Protein AF-A0A7S1AE98-F1 (afdb_monomer)

Organism: Noctiluca scintillans (NCBI:txid2966)

Mean predicted aligned error: 13.64 Å

Structure (mmCIF, N/CA/C/O backbone):
data_AF-A0A7S1AE98-F1
#
_entry.id   AF-A0A7S1AE98-F1
#
loop_
_atom_site.group_PDB
_atom_site.id
_atom_site.type_symbol
_atom_site.label_atom_id
_atom_site.label_alt_id
_atom_site.label_comp_id
_atom_site.label_asym_id
_atom_site.label_entity_id
_atom_site.label_seq_id
_atom_site.pdbx_PDB_ins_code
_atom_site.Cartn_x
_atom_site.Cartn_y
_atom_site.Cartn_z
_atom_site.occupancy
_atom_site.B_iso_or_equiv
_atom_site.auth_seq_id
_atom_site.auth_comp_id
_atom_site.auth_asym_id
_atom_site.auth_atom_id
_atom_site.pdbx_PDB_model_num
ATOM 1 N N . ASP A 1 1 ? 13.247 -14.516 -94.509 1.00 45.06 1 ASP A N 1
ATOM 2 C CA . ASP A 1 1 ? 12.918 -15.261 -93.290 1.00 45.06 1 ASP A CA 1
ATOM 3 C C . ASP A 1 1 ? 12.706 -14.241 -92.175 1.00 45.06 1 ASP A C 1
ATOM 5 O O . ASP A 1 1 ? 13.614 -13.458 -91.951 1.00 45.06 1 ASP A O 1
ATOM 9 N N . TYR A 1 2 ? 11.463 -14.159 -91.683 1.00 41.38 2 TYR A N 1
ATOM 10 C CA . TYR A 1 2 ? 10.876 -13.418 -90.543 1.00 41.38 2 TYR A CA 1
ATOM 11 C C . TYR A 1 2 ? 11.320 -11.984 -90.132 1.00 41.38 2 TYR A C 1
ATOM 13 O O . TYR A 1 2 ? 12.488 -11.644 -90.011 1.00 41.38 2 TYR A O 1
ATOM 21 N N . LEU A 1 3 ? 10.295 -11.151 -89.890 1.00 47.47 3 LEU A N 1
ATOM 22 C CA . LEU A 1 3 ? 10.277 -9.708 -89.595 1.00 47.47 3 LEU A CA 1
ATOM 23 C C . LEU A 1 3 ? 10.169 -9.393 -88.085 1.00 47.47 3 LEU A C 1
ATOM 25 O O . LEU A 1 3 ? 9.582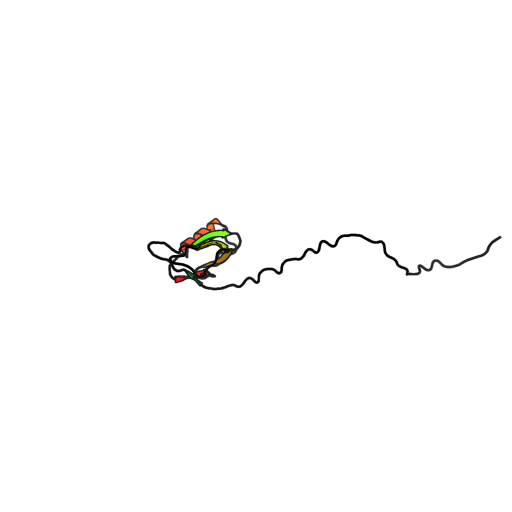 -10.182 -87.353 1.00 47.47 3 LEU A O 1
ATOM 29 N N . GLY A 1 4 ? 10.531 -8.154 -87.708 1.00 38.31 4 GLY A N 1
ATOM 30 C CA . GLY A 1 4 ? 9.962 -7.400 -86.567 1.00 38.31 4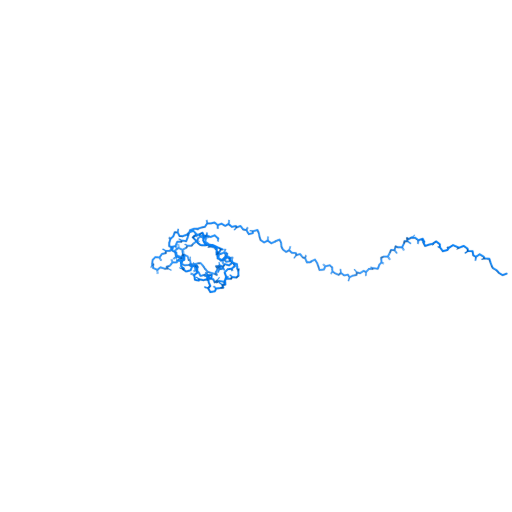 GLY A CA 1
ATOM 31 C C . GLY A 1 4 ? 10.706 -7.567 -85.236 1.00 38.31 4 GLY A C 1
ATOM 32 O O . GLY A 1 4 ? 11.219 -8.634 -84.948 1.00 38.31 4 GLY A O 1
ATOM 33 N N . GLY A 1 5 ? 10.835 -6.581 -84.353 1.00 36.66 5 GLY A N 1
ATOM 34 C CA . GLY A 1 5 ? 10.276 -5.238 -84.251 1.00 36.66 5 GLY A CA 1
ATOM 35 C C . GLY A 1 5 ? 10.392 -4.7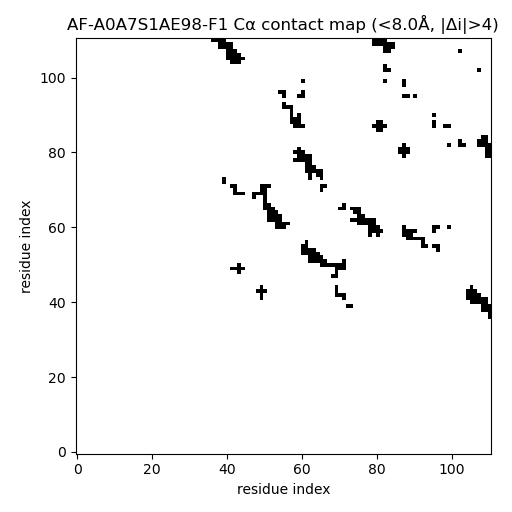93 -82.783 1.00 36.66 5 GLY A C 1
ATOM 36 O O . GLY A 1 5 ? 10.267 -5.625 -81.894 1.00 36.66 5 GLY A O 1
ATOM 37 N N . SER A 1 6 ? 10.616 -3.490 -82.583 1.00 43.22 6 SER A N 1
ATOM 38 C CA . SER A 1 6 ? 10.011 -2.644 -81.535 1.00 43.22 6 SER A CA 1
ATOM 39 C C . SER A 1 6 ? 10.170 -2.984 -80.038 1.00 43.22 6 SER A C 1
ATOM 41 O O . SER A 1 6 ? 9.662 -3.972 -79.526 1.00 43.22 6 SER A O 1
ATOM 43 N N . ASP A 1 7 ? 10.754 -1.997 -79.348 1.00 45.16 7 ASP A N 1
ATOM 44 C CA . ASP A 1 7 ? 10.234 -1.398 -78.114 1.00 45.16 7 ASP A CA 1
ATOM 45 C C . ASP A 1 7 ? 10.258 -2.235 -76.829 1.00 45.16 7 ASP A C 1
ATOM 47 O O . ASP A 1 7 ? 9.294 -2.881 -76.428 1.00 45.16 7 ASP A O 1
ATOM 51 N N . GLY A 1 8 ? 11.351 -2.061 -76.079 1.00 41.38 8 GLY A N 1
ATOM 52 C CA . GLY A 1 8 ? 11.373 -2.266 -74.633 1.00 41.38 8 GLY A CA 1
ATOM 53 C C . GLY A 1 8 ? 10.579 -1.176 -73.907 1.00 41.38 8 GLY A C 1
ATOM 54 O O . GLY A 1 8 ? 11.157 -0.364 -73.188 1.00 41.38 8 GLY A O 1
ATOM 55 N N . GLN A 1 9 ? 9.260 -1.143 -74.108 1.00 44.84 9 GLN A N 1
ATOM 56 C CA . GLN A 1 9 ? 8.331 -0.551 -73.153 1.00 44.84 9 GLN A CA 1
ATOM 57 C C . GLN A 1 9 ? 8.100 -1.570 -72.035 1.00 44.84 9 GLN A C 1
ATOM 59 O O . GLN A 1 9 ? 7.526 -2.636 -72.244 1.00 44.84 9 GLN A O 1
ATOM 64 N N . LEU A 1 10 ? 8.575 -1.231 -70.840 1.00 43.81 10 LEU A N 1
ATOM 65 C CA . LEU A 1 10 ? 8.236 -1.906 -69.593 1.00 43.81 10 LEU A CA 1
ATOM 66 C C . LEU A 1 10 ? 6.776 -1.548 -69.276 1.00 43.81 10 LEU A C 1
ATOM 68 O O . LEU A 1 10 ? 6.492 -0.495 -68.712 1.00 43.81 10 LEU A O 1
ATOM 72 N N . ILE A 1 11 ? 5.854 -2.381 -69.758 1.00 48.03 11 ILE A N 1
ATOM 73 C CA . ILE A 1 11 ? 4.421 -2.269 -69.490 1.00 48.03 11 ILE A CA 1
ATOM 74 C C . ILE A 1 11 ? 4.159 -2.908 -68.125 1.00 48.03 11 ILE A C 1
ATOM 76 O O . ILE A 1 11 ? 4.457 -4.079 -67.899 1.00 48.03 11 ILE A O 1
ATOM 80 N N . GLU A 1 12 ? 3.628 -2.090 -67.219 1.00 53.22 12 GLU A N 1
ATOM 81 C CA . GLU A 1 12 ? 2.910 -2.514 -66.024 1.00 53.22 12 GLU A CA 1
ATOM 82 C C . GLU A 1 12 ? 1.788 -3.502 -66.367 1.00 53.22 12 GLU A C 1
ATOM 84 O O . GLU A 1 12 ? 1.130 -3.359 -67.394 1.00 53.22 12 GLU A O 1
ATOM 89 N N . GLN A 1 13 ? 1.473 -4.347 -65.385 1.00 42.50 13 GLN A N 1
ATOM 90 C CA . GLN A 1 13 ? 0.176 -4.978 -65.104 1.00 42.50 13 GLN A CA 1
ATOM 91 C C . GLN A 1 13 ? 0.147 -6.503 -65.220 1.00 42.50 13 GLN A C 1
ATOM 93 O O . GLN A 1 13 ? 0.735 -7.104 -66.113 1.00 42.50 13 GLN A O 1
ATOM 98 N N . LEU A 1 14 ? -0.706 -7.041 -64.339 1.00 51.62 14 LEU A N 1
ATOM 99 C CA . LEU A 1 14 ? -1.307 -8.375 -64.306 1.00 51.62 14 LEU A CA 1
ATOM 100 C C . LEU A 1 14 ? -0.533 -9.377 -63.437 1.00 51.62 14 LEU A C 1
ATOM 102 O O . LEU A 1 14 ? 0.544 -9.830 -63.799 1.00 51.62 14 LEU A O 1
ATOM 106 N N . THR A 1 15 ? -0.880 -9.529 -62.155 1.00 45.75 15 THR A N 1
ATOM 107 C CA . THR A 1 15 ? -2.106 -10.094 -61.533 1.00 45.75 15 THR A CA 1
ATOM 108 C C . THR A 1 15 ? -1.874 -11.537 -61.107 1.00 45.75 15 THR A C 1
ATOM 110 O O . THR A 1 15 ? -1.065 -12.250 -61.685 1.00 45.75 15 THR A O 1
ATOM 113 N N . GLU A 1 16 ? -2.639 -11.914 -60.082 1.00 53.47 16 GLU A N 1
ATOM 114 C CA . GLU A 1 16 ? -2.922 -13.286 -59.652 1.00 53.47 16 GLU A CA 1
ATOM 115 C C . GLU A 1 16 ? -1.825 -13.917 -58.786 1.00 53.47 16 GLU A C 1
ATOM 117 O O . GLU A 1 16 ? -0.751 -14.302 -59.224 1.00 53.47 16 GLU A O 1
ATOM 122 N N . GLN A 1 17 ? -1.994 -13.796 -57.468 1.00 50.03 17 GLN A N 1
ATOM 123 C CA . GLN A 1 17 ? -2.687 -14.804 -56.651 1.00 50.03 17 GLN A CA 1
ATOM 124 C C . GLN A 1 17 ? -1.859 -16.085 -56.573 1.00 50.03 17 GLN A C 1
ATOM 126 O O . GLN A 1 17 ? -2.141 -17.064 -57.252 1.00 50.03 17 GLN A O 1
ATOM 131 N N . ASP A 1 18 ? -0.865 -16.058 -55.687 1.00 43.88 18 ASP A N 1
ATOM 132 C CA . ASP A 1 18 ? -0.362 -17.283 -55.083 1.00 43.88 18 ASP A CA 1
ATOM 133 C C . ASP A 1 18 ? -0.996 -17.385 -53.695 1.00 43.88 18 ASP A C 1
ATOM 135 O O . ASP A 1 18 ? -0.856 -16.500 -52.841 1.00 43.88 18 ASP A O 1
ATOM 139 N N . GLU A 1 19 ? -1.810 -18.421 -53.536 1.00 52.25 19 GLU A N 1
ATOM 140 C CA . GLU A 1 19 ? -2.459 -18.820 -52.301 1.00 52.25 19 GLU A CA 1
ATOM 141 C C . GLU A 1 19 ? -1.415 -19.054 -51.208 1.00 52.25 19 GLU A C 1
ATOM 143 O O . GLU A 1 19 ? -0.922 -20.161 -51.002 1.00 52.25 19 GLU A O 1
ATOM 148 N N . VAL A 1 20 ? -1.122 -18.022 -50.419 1.00 49.44 20 VAL A N 1
ATOM 149 C CA . VAL A 1 20 ? -0.497 -18.249 -49.123 1.00 49.44 20 VAL A CA 1
ATOM 150 C C . VAL A 1 20 ? -1.600 -18.724 -48.185 1.00 49.44 20 VAL A C 1
ATOM 152 O O . VAL A 1 20 ? -2.296 -17.929 -47.550 1.00 49.44 20 VAL A O 1
ATOM 155 N N . THR A 1 21 ? -1.746 -20.041 -48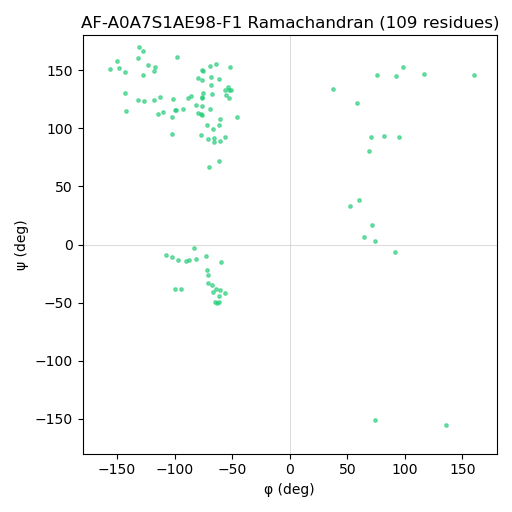.052 1.00 53.78 21 THR A N 1
ATOM 156 C CA . THR A 1 21 ? -2.320 -20.666 -46.855 1.00 53.78 21 THR A CA 1
ATOM 157 C C . THR A 1 21 ? -1.444 -20.326 -45.645 1.00 53.78 21 THR A C 1
ATOM 159 O O . THR A 1 21 ? -0.711 -21.159 -45.120 1.00 53.78 21 THR A O 1
ATOM 162 N N . ALA A 1 22 ? -1.493 -19.075 -45.197 1.00 52.69 22 ALA A N 1
ATOM 163 C CA . ALA A 1 22 ? -0.977 -18.634 -43.916 1.00 52.69 22 ALA A CA 1
ATOM 164 C C . ALA A 1 22 ? -2.190 -18.472 -43.014 1.00 52.69 22 ALA A C 1
ATOM 166 O O . ALA A 1 22 ? -2.867 -17.444 -43.038 1.00 52.69 22 ALA A O 1
ATOM 167 N N . GLY A 1 23 ? -2.482 -19.522 -42.242 1.00 50.81 23 GLY A N 1
ATOM 168 C CA . GLY A 1 23 ? -3.439 -19.446 -41.149 1.00 50.81 23 GLY A CA 1
ATOM 169 C C . GLY A 1 23 ? -3.148 -18.183 -40.350 1.00 50.81 23 GLY A C 1
ATOM 170 O O . GLY A 1 23 ? -2.096 -18.065 -39.722 1.00 50.81 23 GLY A O 1
ATOM 171 N N . THR A 1 24 ? -4.045 -17.204 -40.453 1.00 58.12 24 THR A N 1
ATOM 172 C CA . THR A 1 24 ? -3.924 -15.932 -39.761 1.00 58.12 24 THR A CA 1
ATOM 173 C C . THR A 1 24 ? -4.029 -16.239 -38.275 1.00 58.12 24 THR A C 1
ATOM 175 O O . THR A 1 24 ? -5.124 -16.293 -37.719 1.00 58.12 24 THR A O 1
ATOM 178 N N . ARG A 1 25 ? -2.890 -16.474 -37.615 1.00 61.44 25 ARG A N 1
ATOM 179 C CA . ARG A 1 25 ? -2.778 -16.293 -36.170 1.00 61.44 25 ARG A CA 1
ATOM 180 C C . ARG A 1 25 ? -3.079 -14.822 -35.930 1.00 61.44 25 ARG A C 1
ATOM 182 O O . ARG A 1 25 ? -2.195 -13.976 -36.012 1.00 61.44 25 ARG A O 1
ATOM 189 N N . ARG A 1 26 ? -4.359 -14.512 -35.729 1.00 65.06 26 ARG A N 1
ATOM 190 C CA . ARG A 1 26 ? -4.779 -13.231 -35.182 1.00 65.06 26 ARG A CA 1
ATOM 191 C C . ARG A 1 26 ? -4.150 -13.175 -33.798 1.00 65.06 26 ARG A C 1
ATOM 193 O O . ARG A 1 26 ? -4.594 -13.868 -32.890 1.00 65.06 26 ARG A O 1
ATOM 200 N N . PHE A 1 27 ? -3.067 -12.416 -33.677 1.00 63.03 27 PHE A N 1
ATOM 201 C CA . PHE A 1 27 ? -2.647 -11.886 -32.393 1.00 63.03 27 PHE A CA 1
ATOM 202 C C . PHE A 1 27 ? -3.740 -10.905 -31.985 1.00 63.03 27 PHE A C 1
ATOM 204 O O . PHE A 1 27 ? -3.732 -9.741 -32.379 1.00 63.03 27 PHE A O 1
ATOM 211 N N . SER A 1 28 ? -4.755 -11.424 -31.305 1.00 71.69 28 SER A N 1
ATOM 212 C CA . SER A 1 28 ? -5.692 -10.585 -30.585 1.00 71.69 28 SER A CA 1
ATOM 213 C C . SER A 1 28 ? -4.963 -10.154 -29.326 1.00 71.69 28 SER A C 1
ATOM 215 O O . SER A 1 28 ? -4.655 -10.987 -28.479 1.00 71.69 28 SER A O 1
ATOM 217 N N . PHE A 1 29 ? -4.634 -8.871 -29.238 1.00 66.62 29 PHE A N 1
ATOM 218 C CA . PHE A 1 29 ? -4.403 -8.281 -27.933 1.00 66.62 29 PHE A CA 1
ATOM 219 C C . PHE A 1 29 ? -5.768 -8.232 -27.266 1.00 66.62 29 PHE A C 1
ATOM 221 O O . PHE A 1 29 ? -6.674 -7.571 -27.782 1.00 66.62 29 PHE A O 1
ATOM 228 N N . ASP A 1 30 ? -5.928 -8.964 -26.166 1.00 75.50 30 ASP A N 1
ATOM 229 C CA . ASP A 1 30 ? -7.000 -8.637 -25.241 1.00 75.50 30 ASP A CA 1
ATOM 230 C C . ASP A 1 30 ? -6.890 -7.138 -24.935 1.00 75.50 30 ASP A C 1
ATOM 232 O O . ASP A 1 30 ? -5.772 -6.634 -24.746 1.00 75.50 30 ASP A O 1
ATOM 236 N N . PRO A 1 31 ? -8.006 -6.390 -24.989 1.00 67.44 31 PRO A N 1
ATOM 237 C CA . PRO A 1 31 ? -7.979 -4.991 -24.612 1.00 67.44 31 PRO A CA 1
ATOM 238 C C . PRO A 1 31 ? -7.365 -4.911 -23.218 1.00 67.44 31 PRO A C 1
ATOM 240 O O . PRO A 1 31 ? -7.792 -5.628 -22.311 1.00 67.44 31 PRO A O 1
ATOM 243 N N . LEU A 1 32 ? -6.325 -4.086 -23.079 1.00 61.78 32 LEU A N 1
ATOM 244 C CA . LEU A 1 32 ? -5.673 -3.904 -21.790 1.00 61.78 32 LEU A CA 1
ATOM 245 C C . LEU A 1 32 ? -6.750 -3.516 -20.770 1.00 61.78 32 LEU A C 1
ATOM 247 O O . LEU A 1 32 ? -7.612 -2.692 -21.106 1.00 61.78 32 LEU A O 1
ATOM 251 N N . PRO A 1 33 ? -6.736 -4.103 -19.561 1.00 64.19 33 PRO A N 1
ATOM 252 C CA . PRO A 1 33 ? -7.665 -3.696 -18.524 1.00 64.19 33 PRO A CA 1
ATOM 253 C C . PRO A 1 33 ? -7.554 -2.180 -18.350 1.00 64.19 33 PRO A C 1
ATOM 255 O O . PRO A 1 33 ? -6.455 -1.619 -18.329 1.00 64.19 33 PRO A O 1
ATOM 258 N N . THR A 1 34 ? -8.695 -1.499 -18.294 1.00 66.25 34 THR A N 1
ATOM 259 C CA . THR A 1 34 ? -8.728 -0.070 -18.000 1.00 66.25 34 THR A CA 1
ATOM 260 C C . THR A 1 34 ? -8.266 0.107 -16.560 1.00 66.25 34 THR A C 1
ATOM 262 O O . THR A 1 34 ? -9.039 -0.134 -15.633 1.00 66.25 34 THR A O 1
ATOM 265 N N . LEU A 1 35 ? -6.994 0.470 -16.381 1.00 69.69 35 LEU A N 1
ATOM 266 C CA . LEU A 1 35 ? -6.428 0.786 -15.075 1.00 69.69 35 LEU A CA 1
ATOM 267 C C . LEU A 1 35 ? -7.210 1.971 -14.508 1.00 69.69 35 LEU A C 1
ATOM 269 O O . LEU A 1 35 ? -7.133 3.087 -15.022 1.00 69.69 35 LEU A O 1
ATOM 273 N N . SER A 1 36 ? -8.029 1.689 -13.501 1.00 77.19 36 SER A N 1
ATOM 274 C CA . SER A 1 36 ? -8.827 2.685 -12.800 1.00 77.19 36 SER A CA 1
ATOM 275 C C . SER A 1 36 ? -8.103 2.953 -11.494 1.00 77.19 36 SER A C 1
ATOM 277 O O . SER A 1 36 ? -8.041 2.065 -10.652 1.00 77.19 36 SER A O 1
ATOM 279 N N . VAL A 1 37 ? -7.515 4.138 -11.346 1.00 84.00 37 VAL A N 1
ATOM 280 C CA . VAL A 1 37 ? -6.937 4.536 -10.059 1.00 84.00 37 VAL A CA 1
ATOM 281 C C . VAL A 1 37 ? -8.090 4.931 -9.148 1.00 84.00 37 VAL A C 1
ATOM 283 O O . VAL A 1 37 ? -8.924 5.760 -9.526 1.00 84.00 37 VAL A O 1
ATOM 286 N N . ARG A 1 38 ? -8.140 4.315 -7.972 1.00 90.06 38 ARG A N 1
ATOM 287 C CA . ARG A 1 38 ? -9.069 4.650 -6.896 1.00 90.06 38 ARG A CA 1
ATOM 288 C C . ARG A 1 38 ? -8.273 4.971 -5.647 1.00 90.06 38 ARG A C 1
ATOM 290 O O . ARG A 1 38 ? -7.147 4.516 -5.509 1.00 90.06 38 ARG A O 1
ATOM 297 N N . THR A 1 39 ? -8.868 5.767 -4.778 1.00 91.31 39 THR A N 1
ATOM 298 C CA . THR A 1 39 ? -8.249 6.180 -3.528 1.00 91.31 39 THR A CA 1
ATOM 299 C C . THR A 1 39 ? -9.100 5.652 -2.394 1.00 91.31 39 THR A C 1
ATOM 301 O O . THR A 1 39 ? -10.292 5.947 -2.346 1.00 91.31 39 THR A O 1
ATOM 304 N N . GLU A 1 40 ? -8.480 4.891 -1.504 1.00 92.69 40 GLU A N 1
ATOM 305 C CA . GLU A 1 40 ? -9.123 4.241 -0.368 1.00 92.69 40 GLU A CA 1
ATOM 306 C C . GLU A 1 40 ? -8.383 4.587 0.927 1.00 92.69 40 GLU A C 1
ATOM 308 O O . GLU A 1 40 ? -7.265 5.105 0.907 1.00 92.69 40 GLU A O 1
ATOM 313 N N . PHE A 1 41 ? -9.011 4.304 2.066 1.00 93.19 41 PHE A N 1
ATOM 314 C CA . PHE A 1 41 ? -8.401 4.494 3.379 1.00 93.19 41 PHE A CA 1
ATOM 315 C C . PHE A 1 41 ? -8.165 3.143 4.040 1.00 93.19 41 PHE A C 1
ATOM 317 O O . PHE A 1 41 ? -9.094 2.348 4.171 1.00 93.19 41 PHE A O 1
ATOM 324 N N . LEU A 1 42 ? -6.930 2.902 4.472 1.00 91.12 42 LEU A N 1
ATOM 325 C CA . LEU A 1 42 ? -6.551 1.678 5.165 1.00 91.12 42 LEU A CA 1
ATOM 326 C C . LEU A 1 42 ? -7.234 1.619 6.538 1.00 91.12 42 LEU A C 1
ATOM 328 O O . LEU A 1 42 ? -7.130 2.562 7.324 1.00 91.12 42 LEU A O 1
ATOM 332 N N . VAL A 1 43 ? -7.883 0.504 6.854 1.00 91.38 43 VAL A N 1
ATOM 333 C CA . VAL A 1 43 ? -8.454 0.246 8.185 1.00 91.38 43 VAL A CA 1
ATOM 334 C C . VAL A 1 43 ? -7.485 -0.628 8.972 1.00 91.38 43 VAL A C 1
ATOM 336 O O . VAL A 1 43 ? -7.240 -1.759 8.577 1.00 91.38 43 VAL A O 1
ATOM 339 N N . VAL A 1 44 ? -6.913 -0.155 10.076 1.00 89.88 44 VAL A N 1
ATOM 340 C CA . VAL A 1 44 ? -5.983 -0.980 10.868 1.00 89.88 44 VAL A CA 1
ATOM 341 C C . VAL A 1 44 ? -6.591 -1.266 12.225 1.00 89.88 44 VAL A C 1
ATOM 343 O O . VAL A 1 44 ? -6.717 -0.381 13.071 1.00 89.88 44 VAL A O 1
ATOM 346 N N . ASP A 1 45 ? -6.925 -2.531 12.451 1.00 89.62 45 ASP A N 1
ATOM 347 C CA . ASP A 1 45 ? -7.326 -3.001 13.763 1.00 89.62 45 ASP A CA 1
ATOM 348 C C . ASP A 1 45 ? -6.104 -3.245 14.662 1.00 89.62 45 ASP A C 1
ATOM 350 O O . ASP A 1 45 ? -5.042 -3.697 14.232 1.00 89.62 45 ASP A O 1
ATOM 354 N N . SER A 1 46 ? -6.251 -2.933 15.948 1.00 83.75 46 SER A N 1
ATOM 355 C CA . SER A 1 46 ? -5.166 -3.063 16.926 1.00 83.75 46 SER A CA 1
ATOM 356 C C . SER A 1 46 ? -4.808 -4.507 17.300 1.00 83.75 46 SER A C 1
ATOM 358 O O . SER A 1 46 ? -3.710 -4.740 17.805 1.00 83.75 46 SER A O 1
ATOM 360 N N . GLU A 1 47 ? -5.722 -5.457 17.095 1.00 82.88 47 GLU A N 1
ATOM 361 C CA . GLU A 1 47 ? -5.554 -6.881 17.397 1.00 82.88 47 GLU A CA 1
ATOM 362 C C . GLU A 1 47 ? -5.191 -7.682 16.136 1.00 82.88 47 GLU A C 1
ATOM 364 O O . GLU A 1 47 ? -4.323 -8.554 16.207 1.00 82.88 47 GLU A O 1
ATOM 369 N N . PHE A 1 48 ? -5.783 -7.343 14.984 1.00 78.69 48 PHE A N 1
ATOM 370 C CA . PHE A 1 48 ? -5.627 -8.088 13.722 1.00 78.69 48 PHE A CA 1
ATOM 371 C C . PHE A 1 48 ? -4.765 -7.392 12.651 1.00 78.69 48 PHE A C 1
ATOM 373 O O . PHE A 1 48 ? -4.403 -8.012 11.654 1.00 78.69 48 PHE A O 1
ATOM 380 N N . GLY A 1 49 ? -4.378 -6.128 12.840 1.00 86.12 49 GLY A N 1
ATOM 381 C CA . GLY A 1 49 ? -3.690 -5.347 11.808 1.00 86.12 49 GLY A CA 1
ATOM 382 C C . GLY A 1 49 ? -4.652 -4.904 10.701 1.00 86.12 49 GLY A C 1
ATOM 383 O O . GLY A 1 49 ? -5.830 -4.685 10.963 1.00 86.12 49 GLY A O 1
ATOM 384 N N . ALA A 1 50 ? -4.164 -4.733 9.468 1.00 86.75 50 ALA A N 1
ATOM 385 C CA . ALA A 1 50 ? -5.035 -4.352 8.347 1.00 86.75 50 ALA A CA 1
ATOM 386 C C . ALA A 1 50 ? -5.690 -5.544 7.635 1.00 86.75 50 ALA A C 1
ATOM 388 O O . ALA A 1 50 ? -6.588 -5.330 6.826 1.00 86.75 50 ALA A O 1
ATOM 389 N N . GLY A 1 51 ? -5.232 -6.775 7.890 1.00 89.44 51 GLY A N 1
ATOM 390 C CA . GLY A 1 51 ? -5.705 -7.945 7.148 1.00 89.44 51 GLY A CA 1
ATOM 391 C C . GLY A 1 51 ? -5.423 -7.847 5.645 1.00 89.44 51 GLY A C 1
ATOM 392 O O . GLY A 1 51 ? -6.283 -8.174 4.839 1.00 89.44 51 GLY A O 1
ATOM 393 N N . VAL A 1 52 ? -4.265 -7.298 5.261 1.00 90.38 52 VAL A N 1
ATOM 394 C CA . VAL A 1 52 ? -3.827 -7.205 3.860 1.00 90.38 52 VAL A CA 1
ATOM 395 C C . VAL A 1 52 ? -2.445 -7.805 3.749 1.00 90.38 52 VAL A C 1
ATOM 397 O O . VAL A 1 52 ? -1.510 -7.312 4.384 1.00 90.38 52 VAL A O 1
ATOM 400 N N . ASP A 1 53 ? -2.322 -8.798 2.882 1.00 91.38 53 ASP A N 1
ATOM 401 C CA . ASP A 1 53 ? -1.040 -9.317 2.438 1.00 91.38 53 ASP A CA 1
ATOM 402 C C . ASP A 1 53 ? -0.726 -8.745 1.056 1.00 91.38 53 ASP A C 1
ATOM 404 O O . ASP A 1 53 ? -1.514 -8.854 0.111 1.00 91.38 53 ASP A O 1
ATOM 408 N N . ALA A 1 54 ? 0.436 -8.109 0.939 1.00 92.56 54 ALA A N 1
ATOM 409 C CA . ALA A 1 54 ? 0.911 -7.536 -0.309 1.00 92.56 54 ALA A CA 1
ATOM 410 C C . ALA A 1 54 ? 2.423 -7.708 -0.448 1.00 92.56 54 ALA A C 1
ATOM 412 O O . ALA A 1 54 ? 3.156 -7.657 0.541 1.00 92.56 54 ALA A O 1
ATOM 413 N N . HIS A 1 55 ? 2.902 -7.842 -1.683 1.00 93.69 55 HIS A N 1
ATOM 414 C CA . HIS A 1 55 ? 4.330 -7.921 -1.983 1.00 93.69 55 HIS A CA 1
ATOM 415 C C . HIS A 1 55 ? 4.798 -6.764 -2.870 1.00 93.69 55 HIS A C 1
ATOM 417 O O . HIS A 1 55 ? 4.045 -6.282 -3.725 1.00 93.69 55 HIS A O 1
ATOM 423 N N . PRO A 1 56 ? 6.061 -6.326 -2.725 1.00 93.25 56 PRO A N 1
ATOM 424 C CA . PRO A 1 56 ? 6.614 -5.298 -3.586 1.00 93.25 56 PRO A CA 1
ATOM 425 C C . PRO A 1 56 ? 6.783 -5.824 -5.014 1.00 93.25 56 PRO A C 1
ATOM 427 O O . PRO A 1 56 ? 7.279 -6.924 -5.271 1.00 93.25 56 PRO A O 1
ATOM 430 N N . THR A 1 57 ? 6.414 -4.982 -5.965 1.00 90.94 57 THR A N 1
ATOM 431 C CA . THR A 1 57 ? 6.613 -5.161 -7.399 1.00 90.94 57 THR A CA 1
ATOM 432 C C . THR A 1 57 ? 7.219 -3.891 -7.985 1.00 90.94 57 THR A C 1
ATOM 434 O O . THR A 1 57 ? 7.242 -2.833 -7.363 1.00 90.94 57 THR A O 1
ATOM 437 N N . TRP A 1 58 ? 7.655 -3.963 -9.239 1.00 86.56 58 TRP A N 1
ATOM 438 C CA . TRP A 1 58 ? 8.153 -2.803 -9.983 1.00 86.56 58 TRP A CA 1
ATOM 439 C C . TRP A 1 58 ? 7.140 -1.655 -10.161 1.00 86.56 58 TRP A C 1
ATOM 441 O O . TRP A 1 58 ? 7.536 -0.546 -10.525 1.00 86.56 58 TRP A O 1
ATOM 451 N N . TYR A 1 59 ? 5.850 -1.909 -9.926 1.00 86.88 59 TYR A N 1
ATOM 452 C CA . TYR A 1 59 ? 4.785 -0.910 -10.014 1.00 86.88 59 TYR A CA 1
ATOM 453 C C . TYR A 1 59 ? 4.311 -0.382 -8.650 1.00 86.88 59 TYR A C 1
ATOM 455 O O . TYR A 1 59 ? 3.571 0.598 -8.623 1.00 86.88 59 TYR A O 1
ATOM 463 N N . GLY A 1 60 ? 4.720 -0.993 -7.536 1.00 91.62 60 GLY A N 1
ATOM 464 C CA . GLY A 1 60 ? 4.186 -0.713 -6.199 1.00 91.62 60 GLY A CA 1
ATOM 465 C C . GLY A 1 60 ? 3.911 -2.003 -5.427 1.00 91.62 60 GLY A C 1
ATOM 466 O O . GLY A 1 60 ? 4.505 -3.035 -5.735 1.00 91.62 60 GLY A O 1
ATOM 467 N N . MET A 1 61 ? 3.004 -1.969 -4.454 1.00 93.56 61 MET 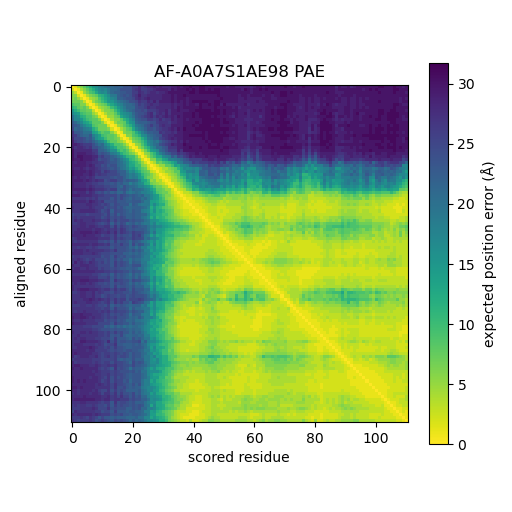A N 1
ATOM 468 C CA . MET A 1 61 ? 2.640 -3.139 -3.645 1.00 93.56 61 MET A CA 1
ATOM 469 C C . MET A 1 61 ? 1.443 -3.859 -4.269 1.00 93.56 61 MET A C 1
ATOM 471 O O . MET A 1 61 ? 0.363 -3.282 -4.366 1.00 93.56 61 MET A O 1
ATOM 475 N N . LEU A 1 62 ? 1.619 -5.103 -4.709 1.00 93.88 62 LEU A N 1
ATOM 476 C CA . LEU A 1 62 ? 0.529 -5.915 -5.253 1.00 93.88 62 LEU A CA 1
ATOM 477 C C . LEU A 1 62 ? -0.158 -6.673 -4.120 1.00 93.88 62 LEU A C 1
ATOM 479 O O . LEU A 1 62 ? 0.513 -7.385 -3.380 1.00 93.88 62 LEU A O 1
ATOM 483 N N . VAL A 1 63 ? -1.476 -6.528 -4.008 1.00 93.44 63 VAL A N 1
ATOM 484 C CA . VAL A 1 63 ? -2.296 -7.214 -3.006 1.00 93.44 63 VAL A CA 1
ATOM 485 C C . VAL A 1 63 ? -2.487 -8.672 -3.417 1.00 93.44 63 VAL A C 1
ATOM 487 O O . VAL A 1 63 ? -3.061 -8.954 -4.473 1.00 93.44 63 VAL A O 1
ATOM 490 N N . ASP A 1 64 ? -2.026 -9.595 -2.581 1.00 93.44 64 ASP A N 1
ATOM 491 C CA . ASP A 1 64 ? -2.183 -11.038 -2.779 1.00 93.44 64 ASP A CA 1
ATOM 492 C C . ASP A 1 64 ? -3.408 -11.588 -2.060 1.00 93.44 64 ASP A C 1
ATOM 494 O O . ASP A 1 64 ? -4.082 -12.467 -2.596 1.00 93.44 64 ASP A O 1
ATOM 498 N N . ASP A 1 65 ? -3.680 -11.082 -0.857 1.00 92.56 65 ASP A N 1
ATOM 499 C CA . ASP A 1 65 ? -4.752 -11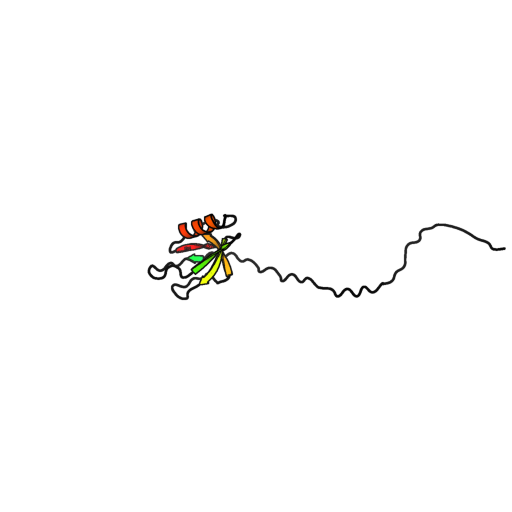.570 0.004 1.00 92.56 65 ASP A CA 1
ATOM 500 C C . ASP A 1 65 ? -5.337 -10.437 0.860 1.00 92.56 65 ASP A C 1
ATOM 502 O O . ASP A 1 65 ? -4.668 -9.438 1.149 1.00 92.56 65 ASP A O 1
ATOM 506 N N . VAL A 1 66 ? -6.614 -10.578 1.215 1.00 92.12 66 VAL A N 1
ATOM 507 C CA . VAL A 1 66 ? -7.368 -9.618 2.029 1.00 92.12 66 VAL A CA 1
ATOM 508 C C . VAL A 1 66 ? -8.280 -10.407 2.963 1.00 92.12 66 VAL A C 1
ATOM 510 O O . VAL A 1 66 ? -9.220 -11.067 2.510 1.00 92.12 66 VAL A O 1
ATOM 513 N N . ASP A 1 67 ? -8.020 -10.308 4.263 1.00 89.88 67 ASP A N 1
ATOM 514 C CA . ASP A 1 67 ? -8.819 -10.945 5.305 1.00 89.88 67 ASP A CA 1
ATOM 515 C C . ASP A 1 67 ? -10.212 -10.308 5.425 1.00 89.88 67 ASP A C 1
ATOM 517 O O . ASP A 1 67 ? -10.431 -9.124 5.156 1.00 89.88 67 ASP A O 1
ATOM 521 N N . GLU A 1 68 ? -11.174 -11.100 5.903 1.00 84.56 68 GLU A N 1
ATOM 522 C CA . GLU A 1 68 ? -12.560 -10.658 6.109 1.00 84.56 68 GLU A CA 1
ATOM 523 C C . GLU A 1 68 ? -12.715 -9.675 7.289 1.00 84.56 68 GLU A C 1
ATOM 525 O O . GLU A 1 68 ? -13.636 -8.858 7.282 1.00 84.56 68 GLU A O 1
ATOM 530 N N . GLU A 1 69 ? -11.825 -9.728 8.288 1.00 82.31 69 GLU A N 1
ATOM 531 C CA . GLU A 1 69 ? -11.796 -8.828 9.453 1.00 82.31 69 GLU A CA 1
ATOM 532 C C . GLU A 1 69 ? -10.361 -8.294 9.664 1.00 82.31 69 GLU A C 1
ATOM 534 O O . GLU A 1 69 ? -9.442 -9.103 9.781 1.00 82.31 69 GLU A O 1
ATOM 539 N N . PRO A 1 70 ? -10.126 -6.962 9.713 1.00 81.62 70 PRO A N 1
ATOM 540 C CA . PRO A 1 70 ? -11.108 -5.866 9.725 1.00 81.62 70 PRO A CA 1
ATOM 541 C C . PRO A 1 70 ? -11.822 -5.618 8.386 1.00 81.62 70 PRO A C 1
ATOM 543 O O . PRO A 1 70 ? -12.801 -4.871 8.357 1.00 81.62 70 PRO A O 1
ATOM 546 N N . GLY A 1 71 ? -11.356 -6.256 7.309 1.00 80.62 71 GLY A N 1
ATOM 547 C CA . GLY A 1 71 ? -11.827 -6.030 5.948 1.00 80.62 71 GLY A CA 1
ATOM 548 C C . GLY A 1 71 ? -11.279 -4.729 5.355 1.00 80.62 71 GLY A C 1
ATOM 549 O O . GLY A 1 71 ? -11.105 -3.727 6.048 1.00 80.62 71 GLY A O 1
ATOM 550 N N . GLN A 1 72 ? -11.018 -4.735 4.048 1.00 88.25 72 GLN A N 1
ATOM 551 C CA . GLN A 1 72 ? -10.616 -3.549 3.286 1.00 88.25 72 GLN A CA 1
ATOM 552 C C . GLN A 1 72 ? -11.432 -3.407 2.002 1.00 88.25 72 GLN A C 1
ATOM 554 O O . GLN A 1 72 ? -11.983 -4.382 1.496 1.00 88.25 72 GLN A O 1
ATOM 559 N N . ASP A 1 73 ? -11.451 -2.199 1.434 1.00 88.88 73 ASP A N 1
ATOM 560 C CA . ASP A 1 73 ? -12.010 -1.958 0.092 1.00 88.88 73 ASP A CA 1
ATOM 561 C C . ASP A 1 73 ? -10.998 -2.276 -1.035 1.00 88.88 73 ASP A C 1
ATOM 563 O O . ASP A 1 73 ? -11.319 -2.222 -2.224 1.00 88.88 73 ASP A O 1
ATOM 567 N N . VAL A 1 74 ? -9.761 -2.658 -0.694 1.00 89.50 74 VAL A N 1
ATOM 568 C CA . VAL A 1 74 ? -8.810 -3.194 -1.680 1.00 89.50 74 VAL A CA 1
ATOM 569 C C . VAL A 1 74 ? -9.159 -4.632 -2.046 1.00 89.50 74 VAL A C 1
ATOM 571 O O . VAL A 1 74 ? -9.725 -5.380 -1.251 1.00 89.50 74 VAL A O 1
ATOM 574 N N . GLN A 1 75 ? -8.835 -5.022 -3.275 1.00 90.81 75 GLN A N 1
ATOM 575 C CA . GLN A 1 75 ? -9.087 -6.363 -3.786 1.00 90.81 75 GLN A CA 1
ATOM 576 C C . GLN A 1 75 ? -7.781 -7.064 -4.134 1.00 90.81 75 GLN A C 1
ATOM 578 O O . GLN A 1 75 ? -6.796 -6.437 -4.519 1.00 90.81 75 GLN A O 1
ATOM 583 N N . VAL A 1 76 ? -7.795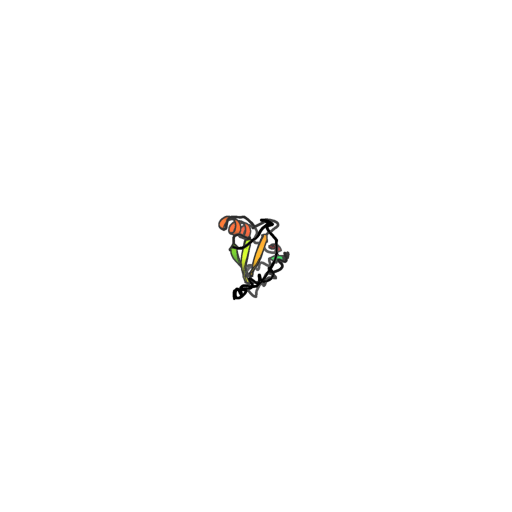 -8.394 -4.058 1.00 91.81 76 VAL A N 1
ATOM 584 C CA . VAL A 1 76 ? -6.692 -9.217 -4.560 1.00 91.81 76 VAL A CA 1
ATOM 585 C C . VAL A 1 76 ? -6.428 -8.899 -6.031 1.00 91.81 76 VAL A C 1
ATOM 587 O O . VAL A 1 76 ? -7.339 -8.923 -6.863 1.00 91.81 76 VAL A O 1
ATOM 590 N N . GLY A 1 77 ? -5.165 -8.627 -6.348 1.00 90.75 77 GLY A N 1
ATOM 591 C CA . GLY A 1 77 ? -4.708 -8.189 -7.662 1.00 90.75 77 GLY A CA 1
ATOM 592 C C . GLY A 1 77 ? -4.666 -6.671 -7.848 1.00 90.75 77 GLY A C 1
ATOM 593 O O . GLY A 1 77 ? -4.143 -6.222 -8.872 1.00 90.75 77 GLY A O 1
ATOM 594 N N . ASP A 1 78 ? -5.157 -5.882 -6.889 1.00 90.81 78 ASP A N 1
ATOM 595 C CA . ASP A 1 78 ? -4.935 -4.439 -6.893 1.00 90.81 78 ASP A CA 1
ATOM 596 C C . ASP A 1 78 ? -3.468 -4.120 -6.623 1.00 90.81 78 ASP A C 1
ATOM 598 O O . ASP A 1 78 ? -2.794 -4.774 -5.829 1.00 90.81 78 ASP A O 1
ATOM 602 N N . CYS A 1 79 ? -2.977 -3.076 -7.282 1.00 92.31 79 CYS A N 1
ATOM 603 C CA . CYS A 1 79 ? -1.631 -2.572 -7.077 1.00 92.31 79 CYS A CA 1
ATOM 604 C C . CYS A 1 79 ? -1.716 -1.222 -6.374 1.00 92.31 79 CYS A C 1
ATOM 606 O O . CYS A 1 79 ? -2.174 -0.248 -6.965 1.00 92.31 79 CYS A O 1
ATOM 608 N N . ILE A 1 80 ? -1.232 -1.164 -5.139 1.00 93.00 80 ILE A N 1
ATOM 609 C CA . ILE A 1 80 ? -1.080 0.070 -4.381 1.00 93.00 80 ILE A CA 1
ATOM 610 C C . ILE A 1 80 ? 0.155 0.783 -4.921 1.00 93.00 80 ILE A C 1
ATOM 612 O O . ILE A 1 80 ? 1.292 0.323 -4.788 1.00 93.00 80 ILE A O 1
ATOM 616 N N . THR A 1 81 ? -0.075 1.912 -5.568 1.00 93.50 81 THR A N 1
ATOM 617 C CA . THR A 1 81 ? 0.957 2.726 -6.211 1.00 93.50 81 THR A CA 1
ATOM 618 C C . THR A 1 81 ? 1.423 3.879 -5.332 1.00 93.50 81 THR A C 1
ATOM 620 O O . THR A 1 81 ? 2.448 4.503 -5.621 1.00 93.50 81 THR A O 1
ATOM 623 N N . SER A 1 82 ? 0.684 4.172 -4.264 1.00 93.81 82 SER A N 1
ATOM 624 C CA . SER A 1 82 ? 0.949 5.274 -3.351 1.00 93.81 82 SER A CA 1
ATOM 625 C C . SER A 1 82 ? 0.347 5.055 -1.964 1.00 93.81 82 SER A C 1
ATOM 627 O O . SER A 1 82 ? -0.683 4.401 -1.821 1.00 93.81 82 SER A O 1
ATOM 629 N N . ILE A 1 83 ? 0.991 5.635 -0.951 1.00 93.69 83 ILE A N 1
ATOM 630 C CA . ILE A 1 83 ? 0.558 5.617 0.450 1.00 93.69 83 ILE A CA 1
ATOM 631 C C . ILE A 1 83 ? 0.882 6.961 1.109 1.00 93.69 83 ILE A C 1
ATOM 633 O O . ILE A 1 83 ? 1.989 7.472 0.965 1.00 93.69 83 ILE A O 1
ATOM 637 N N . ASP A 1 84 ? -0.084 7.572 1.794 1.00 90.88 84 ASP A N 1
ATOM 638 C CA . ASP A 1 84 ? 0.045 8.899 2.428 1.00 90.88 84 ASP A CA 1
ATOM 639 C C . ASP A 1 84 ? 0.549 9.999 1.466 1.00 90.88 84 ASP A C 1
ATOM 641 O O . ASP A 1 84 ? 1.309 10.896 1.838 1.00 90.88 84 ASP A O 1
ATOM 645 N N . GLY A 1 85 ? 0.186 9.901 0.182 1.00 88.81 85 GLY A N 1
ATOM 646 C CA . GLY A 1 85 ? 0.676 10.790 -0.877 1.00 88.81 85 GLY A CA 1
ATOM 647 C C . GLY A 1 85 ? 2.128 10.543 -1.324 1.00 88.81 85 GLY A C 1
ATOM 648 O O . GLY A 1 85 ? 2.626 11.269 -2.189 1.00 88.81 85 GLY A O 1
ATOM 649 N N . MET A 1 86 ? 2.815 9.532 -0.784 1.00 90.62 86 MET A N 1
ATOM 650 C CA . MET A 1 86 ? 4.113 9.057 -1.268 1.00 90.62 86 MET A CA 1
ATOM 651 C C . MET A 1 86 ? 3.916 8.044 -2.396 1.00 90.62 86 MET A C 1
ATOM 653 O O . MET A 1 86 ? 3.190 7.068 -2.243 1.00 90.62 86 MET A O 1
ATOM 657 N N . SER A 1 87 ? 4.584 8.259 -3.529 1.00 91.50 87 SER A N 1
ATOM 658 C CA . SER A 1 87 ? 4.589 7.305 -4.642 1.00 91.50 87 SER A CA 1
ATOM 659 C C . SER A 1 87 ? 5.511 6.127 -4.337 1.00 91.50 87 SER A C 1
ATOM 661 O O . SER A 1 87 ? 6.694 6.330 -4.075 1.00 91.50 87 SER A O 1
ATOM 663 N N . LEU A 1 88 ? 4.980 4.912 -4.458 1.00 91.06 88 LEU A N 1
ATOM 664 C CA . LEU A 1 88 ? 5.717 3.648 -4.363 1.00 91.06 88 LEU A CA 1
ATOM 665 C C . LEU A 1 88 ? 6.239 3.179 -5.730 1.00 91.06 88 LEU A C 1
ATOM 667 O O . LEU A 1 88 ? 7.095 2.303 -5.825 1.00 91.06 88 LEU A O 1
ATOM 671 N N . GLN A 1 89 ? 5.737 3.782 -6.810 1.00 89.50 89 GLN A N 1
ATOM 672 C CA . GLN A 1 89 ? 6.195 3.500 -8.167 1.00 89.50 89 GLN A CA 1
ATOM 673 C C . GLN A 1 89 ? 7.676 3.852 -8.334 1.00 89.50 89 GLN A C 1
ATOM 675 O O . GLN A 1 89 ? 8.131 4.892 -7.856 1.00 89.50 89 GLN A O 1
ATOM 680 N N . GLN A 1 90 ? 8.393 3.033 -9.109 1.00 84.62 90 GLN A N 1
ATOM 681 C CA . GLN A 1 90 ? 9.807 3.231 -9.466 1.00 84.62 90 GLN A CA 1
ATOM 682 C C . GLN A 1 90 ? 10.795 3.166 -8.292 1.00 84.62 90 GLN A C 1
ATOM 684 O O . GLN A 1 90 ? 11.980 3.437 -8.495 1.00 84.62 90 GLN A O 1
ATOM 689 N N . LEU A 1 91 ? 10.332 2.809 -7.094 1.00 88.25 91 LEU A N 1
ATOM 690 C CA . LEU A 1 91 ? 11.212 2.443 -5.995 1.00 88.25 91 LEU A CA 1
ATOM 691 C C . LEU A 1 91 ? 11.773 1.038 -6.234 1.00 88.25 91 LEU A C 1
ATOM 693 O O . LEU A 1 91 ? 11.132 0.186 -6.855 1.00 88.25 91 LEU A O 1
ATOM 697 N N . GLU A 1 92 ? 12.984 0.800 -5.737 1.00 89.75 92 GLU A N 1
ATOM 698 C CA . GLU A 1 92 ? 13.507 -0.560 -5.628 1.00 89.75 92 GLU A CA 1
ATOM 699 C C . GLU A 1 92 ? 12.640 -1.358 -4.643 1.00 89.75 92 GLU A C 1
ATOM 701 O O . GLU A 1 92 ? 11.994 -0.786 -3.767 1.00 89.75 92 GLU A O 1
ATOM 706 N N . LEU A 1 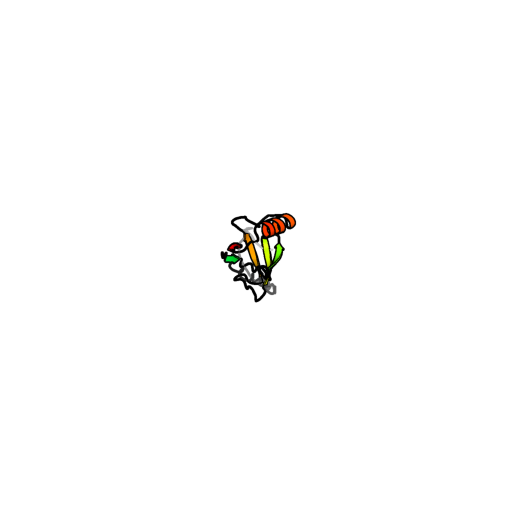93 ? 12.612 -2.686 -4.779 1.00 88.25 93 LEU A N 1
ATOM 707 C CA . LEU A 1 93 ? 11.689 -3.537 -4.014 1.00 88.25 93 LEU A CA 1
ATOM 708 C C . LEU A 1 93 ? 11.827 -3.352 -2.493 1.00 88.25 93 LEU A C 1
ATOM 710 O O . LEU A 1 93 ? 10.816 -3.258 -1.803 1.00 88.25 93 LEU A O 1
ATOM 714 N N . GLU A 1 94 ? 13.063 -3.254 -1.993 1.00 88.62 94 GLU A N 1
ATOM 715 C CA . GLU A 1 94 ? 13.349 -3.036 -0.566 1.00 88.62 94 GLU A CA 1
ATOM 716 C C . GLU A 1 94 ? 12.886 -1.648 -0.089 1.00 88.62 94 GLU A C 1
ATOM 718 O O . GLU A 1 94 ? 12.301 -1.527 0.986 1.00 88.62 94 GLU A O 1
ATOM 723 N N . ASP A 1 95 ? 13.095 -0.604 -0.898 1.00 90.00 95 ASP A N 1
ATOM 724 C CA . ASP A 1 95 ? 12.662 0.761 -0.571 1.00 90.00 95 ASP A CA 1
ATOM 725 C C . ASP A 1 95 ? 11.133 0.906 -0.650 1.00 90.00 95 ASP A C 1
ATOM 727 O O . ASP A 1 95 ? 10.540 1.663 0.116 1.00 90.00 95 ASP A O 1
ATOM 731 N N . CYS A 1 96 ? 10.489 0.171 -1.561 1.00 91.00 96 CYS A N 1
ATOM 732 C CA . CYS A 1 96 ? 9.037 0.124 -1.727 1.00 91.00 96 CYS A CA 1
ATOM 733 C C . CYS A 1 96 ? 8.357 -0.484 -0.497 1.00 91.00 96 CYS A C 1
ATOM 735 O O . CYS A 1 96 ? 7.446 0.120 0.069 1.00 91.00 96 CYS A O 1
ATOM 737 N N . GLU A 1 97 ? 8.844 -1.644 -0.047 1.00 91.00 97 GLU A N 1
ATOM 738 C CA . GLU A 1 97 ? 8.346 -2.300 1.163 1.00 91.00 97 GLU A CA 1
ATOM 739 C C . GLU A 1 97 ? 8.569 -1.418 2.396 1.00 91.00 97 GLU A C 1
ATOM 741 O O . GLU A 1 97 ? 7.648 -1.223 3.190 1.00 91.00 97 GLU A O 1
ATOM 746 N N . LEU A 1 98 ? 9.757 -0.816 2.530 1.00 91.19 98 LEU A N 1
ATOM 747 C CA . LEU A 1 98 ? 10.055 0.082 3.642 1.00 91.19 98 LEU A CA 1
ATOM 748 C C . LEU A 1 98 ? 9.123 1.301 3.656 1.00 91.19 98 LEU A C 1
ATOM 750 O O . LEU A 1 98 ? 8.515 1.582 4.686 1.00 91.19 98 LEU A O 1
ATOM 754 N N . ALA A 1 99 ? 8.963 1.987 2.522 1.00 90.94 99 ALA A N 1
ATOM 755 C CA . ALA A 1 99 ? 8.082 3.147 2.401 1.00 90.94 99 ALA A CA 1
ATOM 756 C C . ALA A 1 99 ? 6.619 2.795 2.705 1.00 90.94 99 ALA A C 1
ATOM 758 O O . ALA A 1 99 ? 5.917 3.565 3.365 1.00 90.94 99 ALA A O 1
ATOM 759 N N . PHE A 1 100 ? 6.167 1.618 2.265 1.00 90.75 100 PHE A N 1
ATOM 760 C CA . PHE A 1 100 ? 4.837 1.117 2.583 1.00 90.75 100 PHE A CA 1
ATOM 761 C C . PHE A 1 100 ? 4.667 0.892 4.085 1.00 90.75 100 PHE A C 1
ATOM 763 O O . PHE A 1 100 ? 3.732 1.428 4.671 1.00 90.75 100 PHE A O 1
ATOM 770 N N . VAL A 1 101 ? 5.593 0.179 4.731 1.00 90.25 101 VAL A N 1
ATOM 771 C CA . VAL A 1 101 ? 5.542 -0.106 6.175 1.00 90.25 101 VAL A CA 1
ATOM 772 C C . VAL A 1 101 ? 5.649 1.171 7.016 1.00 90.25 101 VAL A C 1
ATOM 774 O O . VAL A 1 101 ? 4.953 1.297 8.021 1.00 90.25 101 VAL A O 1
ATOM 777 N N . GLU A 1 102 ? 6.474 2.143 6.617 1.00 90.69 102 GLU A N 1
ATOM 778 C CA . GLU A 1 102 ? 6.594 3.431 7.314 1.00 90.69 102 GLU A CA 1
ATOM 779 C C . GLU A 1 102 ? 5.319 4.284 7.208 1.00 90.69 102 GLU A C 1
ATOM 781 O O . GLU A 1 102 ? 4.966 4.991 8.157 1.00 90.69 102 GLU A O 1
ATOM 786 N N . GLY A 1 103 ? 4.620 4.211 6.072 1.00 86.31 103 GLY A N 1
ATOM 787 C CA . GLY A 1 103 ? 3.331 4.871 5.852 1.00 86.31 103 GLY A CA 1
ATOM 788 C C . GLY A 1 103 ? 2.133 4.112 6.430 1.00 86.31 103 GLY A C 1
ATOM 789 O O . GLY A 1 103 ? 1.043 4.678 6.526 1.00 86.31 103 GLY A O 1
ATOM 790 N N . PHE A 1 104 ? 2.314 2.851 6.824 1.00 89.06 104 PHE A N 1
ATOM 791 C CA . PHE A 1 104 ? 1.235 1.950 7.210 1.00 89.06 104 PHE A CA 1
ATOM 792 C C . PHE A 1 104 ? 0.630 2.328 8.565 1.00 89.06 104 PHE A C 1
ATOM 794 O O . PHE A 1 104 ? 1.189 2.059 9.631 1.00 89.06 104 PHE A O 1
ATOM 801 N N . ARG A 1 105 ? -0.544 2.962 8.537 1.00 90.31 105 ARG A N 1
ATOM 802 C CA . ARG A 1 105 ? -1.286 3.371 9.736 1.00 90.31 105 ARG A CA 1
ATOM 803 C C . ARG A 1 105 ? -2.787 3.377 9.483 1.00 90.31 105 ARG A C 1
ATOM 805 O O . ARG A 1 105 ? -3.225 3.527 8.347 1.00 90.31 105 ARG A O 1
ATOM 812 N N . ASP A 1 106 ? -3.558 3.277 10.560 1.00 91.31 106 ASP A N 1
ATOM 813 C CA . ASP A 1 106 ? -5.012 3.422 10.496 1.00 91.31 106 ASP A CA 1
ATOM 814 C C . ASP A 1 106 ? -5.415 4.765 9.866 1.00 91.31 106 ASP A C 1
ATOM 816 O O . ASP A 1 106 ? -4.869 5.820 10.213 1.00 91.31 106 ASP A O 1
ATOM 820 N N . GLY A 1 107 ? -6.360 4.717 8.929 1.00 89.56 107 GLY A N 1
ATOM 821 C CA . GLY A 1 107 ? -6.900 5.876 8.228 1.00 89.56 107 GLY A CA 1
ATOM 822 C C . GLY A 1 107 ? -5.947 6.526 7.224 1.00 89.56 107 GLY A C 1
ATOM 823 O O . GLY A 1 107 ? -6.179 7.677 6.847 1.00 89.56 107 GLY A O 1
ATOM 824 N N . VAL A 1 108 ? -4.870 5.851 6.805 1.00 93.00 108 VAL A N 1
ATOM 825 C CA . VAL A 1 108 ? -3.982 6.374 5.755 1.00 93.00 108 VAL A CA 1
ATOM 826 C C . VAL A 1 108 ? -4.603 6.219 4.375 1.00 93.00 108 VAL A C 1
ATOM 828 O O . VAL A 1 108 ? -5.241 5.213 4.079 1.00 93.00 108 VAL A O 1
ATOM 831 N N . GLU A 1 109 ? -4.397 7.223 3.532 1.00 93.19 109 GLU A N 1
ATOM 832 C CA . GLU A 1 109 ? -4.818 7.204 2.136 1.00 93.19 109 GLU A CA 1
ATOM 833 C C . GLU A 1 109 ? -3.889 6.306 1.304 1.00 93.19 109 GLU A C 1
ATOM 835 O O . GLU A 1 109 ? -2.665 6.455 1.369 1.00 93.19 109 GLU A O 1
ATOM 840 N N . ILE A 1 110 ? -4.467 5.404 0.512 1.00 93.00 110 ILE A N 1
ATOM 841 C CA . ILE A 1 110 ? -3.773 4.557 -0.464 1.00 93.00 110 ILE A CA 1
ATOM 842 C C . ILE A 1 110 ? -4.425 4.684 -1.844 1.00 93.00 110 ILE A C 1
ATOM 844 O O . ILE A 1 110 ? -5.644 4.840 -1.943 1.00 93.00 110 ILE A O 1
ATOM 848 N N . SER A 1 111 ? -3.622 4.602 -2.909 1.00 90.81 111 SER A N 1
ATOM 849 C CA . SER A 1 111 ? -4.109 4.591 -4.302 1.00 90.81 111 SER A CA 1
ATOM 850 C C . SER A 1 111 ? -3.235 3.825 -5.271 1.00 90.81 111 SER A C 1
ATOM 852 O O . SER A 1 111 ? -2.009 3.746 -5.027 1.00 90.81 111 SER A O 1
#

Radius of gyration: 30.62 Å; Cα contacts (8 Å, |Δi|>4): 163; chains: 1; bounding box: 26×32×111 Å

Foldseek 3Di:
DDDDDDDPPPDDDDDDDDDPPPPPPPPDDDPDPPDDDDKFWQAQDPVCGRQWDWFFDLQATATQGHDPVVTTPDDHRDHFQDKQNHGLHRDDRVVRVVVCVVRRDGGIMTD

pLDDT: mean 78.2, std 18.1, range [36.66, 93.88]

Solvent-accessible surface area (backbone atoms only — not comparable to full-atom values): 7024 Å² total; per-residue (Å²): 135,90,82,89,78,85,79,94,69,88,75,85,84,86,81,82,87,76,88,75,89,62,82,78,76,74,83,72,76,73,78,74,80,82,85,75,90,59,78,49,64,42,46,50,41,95,88,64,37,43,28,66,42,63,48,60,41,76,63,13,35,35,26,71,42,67,39,83,63,68,30,64,95,72,49,68,73,42,61,40,31,28,41,71,88,43,72,27,48,79,38,54,54,70,57,28,46,50,55,49,61,75,49,63,48,64,69,28,45,34,49

Sequence (111 aa):
DYLGGSDGQLIEQLTEQDEVTAGTRRFSFDPLPTLSVRTEFLVVDSEFGAGVDAHPTWYGMLVDDVDEEPGQDVQVGDCITSIDGMSLQQLELEDCELAFVEGFRDGVEIS

Secondary structure (DSSP, 8-state):
----------------------------PPPPP------EE---BTTTBT-EE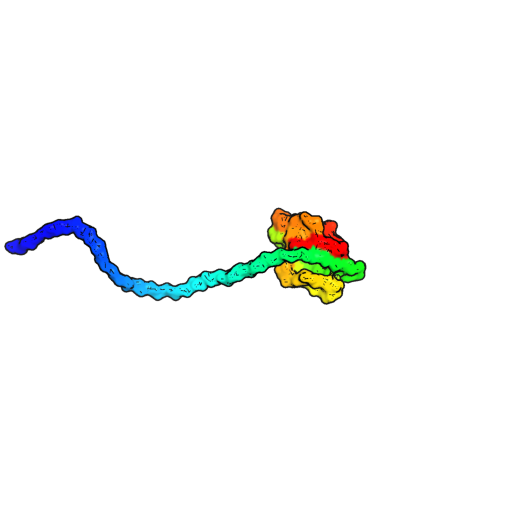EEEETTEEEEEEE-SSS--S--TT-EE-EETTEE-TT--HHHHHHHHHHH--TT-EE-

Nearest PDB structures (foldseek):
  3soe-assembly1_A  TM=7.140E-01  e=1.151E-03  Homo sapiens
  1ujv-assembly1_A  TM=6.527E-01  e=4.414E-03  Homo sapiens
  6ak2-assembly1_A  TM=7.395E-01  e=1.924E-02  Rattus norvegicus
  1va8-assembly1_A  TM=5.492E-01  e=2.486E-02  Mus musculus
  1uhp-assembly1_A  TM=6.425E-01  e=3.424E-02  Homo sapiens

InterPro domains:
  IPR036034 PDZ superfamily [SSF50156] (25-96)